Protein AF-A0A0V1AR39-F1 (afdb_monomer_lite)

Radius of gyration: 12.56 Å; chains: 1; bounding box: 30×18×35 Å

Sequence (69 aa):
LQYTISALFFWVNGTGYLIFLESCFEEAAHVLTKRLHRCSESVVLWKTKYVNSTWDHNALYGSKVSEMW

pLDDT: mean 74.54, std 15.24, range [34.81, 90.62]

Foldseek 3Di:
DDWAWFWKWFAAPNDIDIDGQVPPDPVRVVVVQVVRVVHTPFMWTWTWDCDPNDIDIDIDDDDDPPPDD

Organism: Trichinella pseudospiralis (NCBI:txid6337)

Secondary structure (DSSP, 8-state):
-PPEEEEEEEEETTEEEEEE-TT--HHHHHHHHHHHTTT-SEEEEEEEEEETTEEEEEEE--S-TTS--

Structure (mmCIF, N/CA/C/O backbone):
data_AF-A0A0V1AR39-F1
#
_entry.id   AF-A0A0V1AR39-F1
#
loop_
_atom_site.group_PDB
_atom_site.id
_atom_site.type_symbol
_atom_site.label_atom_id
_atom_site.label_alt_id
_atom_site.label_comp_id
_atom_site.label_asym_id
_atom_site.label_entity_id
_atom_site.label_seq_id
_atom_site.pdbx_PDB_ins_code
_atom_site.Cartn_x
_atom_site.Cartn_y
_atom_site.Cartn_z
_atom_site.occupancy
_atom_site.B_iso_or_equiv
_atom_site.auth_seq_id
_atom_site.auth_comp_id
_atom_site.auth_asym_id
_atom_site.auth_atom_id
_atom_site.pdbx_PDB_model_num
ATOM 1 N N . LEU A 1 1 ? 12.450 -7.085 -13.270 1.00 57.16 1 LEU A N 1
ATOM 2 C CA . LEU A 1 1 ? 11.334 -6.139 -13.025 1.00 57.16 1 LEU A CA 1
ATOM 3 C C . LEU A 1 1 ? 10.947 -6.209 -11.555 1.00 57.16 1 LEU A C 1
ATOM 5 O O . LEU A 1 1 ? 10.568 -7.279 -11.082 1.00 57.16 1 LEU A O 1
ATOM 9 N N . GLN A 1 2 ? 11.153 -5.111 -10.836 1.00 66.94 2 GLN A N 1
ATOM 10 C CA . GLN A 1 2 ? 10.872 -4.961 -9.406 1.00 66.94 2 GLN A CA 1
ATOM 11 C C . GLN A 1 2 ? 9.459 -4.392 -9.229 1.00 66.94 2 GLN A C 1
ATOM 13 O O . GLN A 1 2 ? 8.963 -3.704 -10.117 1.00 66.94 2 GLN A O 1
ATOM 18 N N . TYR A 1 3 ? 8.801 -4.722 -8.120 1.00 67.12 3 TYR A N 1
ATOM 19 C CA . TYR A 1 3 ? 7.536 -4.096 -7.743 1.00 67.12 3 TYR A CA 1
ATOM 20 C C . TYR A 1 3 ? 7.775 -2.630 -7.373 1.00 67.12 3 TYR A C 1
ATOM 22 O O . TYR A 1 3 ? 8.648 -2.339 -6.559 1.00 67.12 3 TYR A O 1
ATOM 30 N N . THR A 1 4 ? 6.991 -1.722 -7.943 1.00 71.75 4 THR A N 1
ATOM 31 C CA . THR A 1 4 ? 6.988 -0.299 -7.596 1.00 71.75 4 THR A CA 1
ATOM 32 C C . THR A 1 4 ? 5.789 -0.019 -6.704 1.00 71.75 4 THR A C 1
ATOM 34 O O . THR A 1 4 ? 4.708 -0.564 -6.918 1.00 71.75 4 THR A O 1
ATOM 37 N N . ILE A 1 5 ? 5.968 0.810 -5.682 1.00 72.69 5 ILE A N 1
ATOM 38 C CA . ILE A 1 5 ? 4.849 1.255 -4.854 1.00 72.69 5 ILE A CA 1
ATOM 39 C C . ILE A 1 5 ? 3.930 2.139 -5.689 1.00 72.69 5 ILE A C 1
ATOM 41 O O . ILE A 1 5 ? 4.389 3.043 -6.381 1.00 72.69 5 ILE A O 1
ATOM 45 N N . SER A 1 6 ? 2.637 1.856 -5.620 1.00 75.00 6 SER A N 1
ATOM 46 C CA . SER A 1 6 ? 1.630 2.467 -6.489 1.00 75.00 6 SER A CA 1
ATOM 47 C C . SER A 1 6 ? 0.639 3.285 -5.690 1.00 75.00 6 SER A C 1
ATOM 49 O O . SER A 1 6 ? 0.285 4.393 -6.086 1.00 75.00 6 SER A O 1
ATOM 51 N N . ALA A 1 7 ? 0.175 2.747 -4.564 1.00 84.00 7 ALA A N 1
ATOM 52 C CA . ALA A 1 7 ? -0.881 3.383 -3.799 1.00 84.00 7 ALA A CA 1
ATOM 53 C C . ALA A 1 7 ? -0.890 2.947 -2.336 1.00 84.00 7 ALA A C 1
ATOM 55 O O . ALA A 1 7 ? -0.376 1.887 -1.974 1.00 84.00 7 ALA A O 1
ATOM 56 N N . LEU A 1 8 ? -1.521 3.768 -1.509 1.00 87.94 8 LEU A N 1
ATOM 57 C CA . LEU A 1 8 ? -1.807 3.479 -0.119 1.00 87.94 8 LEU A CA 1
ATOM 58 C C . LEU A 1 8 ? -3.294 3.701 0.122 1.00 87.94 8 LEU A C 1
ATOM 60 O O . LEU A 1 8 ? -3.831 4.769 -0.176 1.00 87.94 8 LEU A O 1
ATOM 64 N N . PHE A 1 9 ? -3.946 2.678 0.654 1.00 88.50 9 PHE A N 1
ATOM 65 C CA . PHE A 1 9 ? -5.352 2.710 1.019 1.00 88.50 9 PHE A CA 1
ATOM 66 C C . PHE A 1 9 ? -5.475 2.646 2.543 1.00 88.50 9 PHE A C 1
ATOM 68 O O . PHE A 1 9 ? -4.804 1.831 3.173 1.00 88.50 9 PHE A O 1
ATOM 75 N N . PHE A 1 10 ? -6.301 3.488 3.160 1.00 88.88 10 PHE A N 1
ATOM 76 C CA . PHE A 1 10 ? -6.497 3.474 4.612 1.00 88.88 10 PHE A CA 1
ATOM 77 C C . PHE A 1 10 ? -7.896 3.927 5.033 1.00 88.88 10 PHE A C 1
ATOM 79 O O . PHE A 1 10 ? -8.583 4.610 4.278 1.00 88.88 10 PHE A O 1
ATOM 86 N N . TRP A 1 11 ? -8.310 3.551 6.245 1.00 89.75 11 TRP A N 1
ATOM 87 C CA . TRP A 1 11 ? -9.617 3.900 6.816 1.00 89.75 11 TRP A CA 1
ATOM 88 C C . TRP A 1 11 ? -9.493 4.751 8.075 1.00 89.75 11 TRP A C 1
ATOM 90 O O . TRP A 1 11 ? -8.710 4.428 8.968 1.00 89.75 11 TRP A O 1
ATOM 100 N N . VAL A 1 12 ? -10.320 5.790 8.180 1.00 85.94 12 VAL A N 1
ATOM 101 C CA . VAL A 1 12 ? -10.466 6.613 9.388 1.00 85.94 12 VAL A CA 1
ATOM 102 C C . VAL A 1 12 ? -11.950 6.848 9.648 1.00 85.94 12 VAL A C 1
ATOM 104 O O . VAL A 1 12 ? -12.633 7.432 8.806 1.00 85.94 12 VAL A O 1
ATOM 107 N N . ASN A 1 13 ? -12.447 6.419 10.811 1.00 88.25 13 ASN A N 1
ATOM 108 C CA . ASN A 1 13 ? -13.837 6.598 11.247 1.00 88.25 13 ASN A CA 1
ATOM 109 C C . ASN A 1 13 ? -14.854 6.145 10.181 1.00 88.25 13 ASN A C 1
ATOM 111 O O . ASN A 1 13 ? -15.776 6.884 9.832 1.00 88.25 13 ASN A O 1
ATOM 115 N N . GLY A 1 14 ? -14.642 4.964 9.597 1.00 85.69 14 GLY A N 1
ATOM 116 C CA . GLY A 1 14 ? -15.496 4.420 8.532 1.00 85.69 14 GLY A CA 1
ATOM 117 C C . GLY A 1 14 ? -15.367 5.083 7.150 1.00 85.69 14 GLY A C 1
ATOM 118 O O . GLY A 1 14 ? -16.030 4.645 6.212 1.00 85.69 14 GLY A O 1
ATOM 119 N N . THR A 1 15 ? -14.505 6.092 6.981 1.00 90.00 15 THR A N 1
ATOM 120 C CA . THR A 1 15 ? -14.212 6.706 5.673 1.00 90.00 15 THR A CA 1
ATOM 121 C C . THR A 1 15 ? -12.935 6.114 5.079 1.00 90.00 15 THR A C 1
ATOM 123 O O . THR A 1 15 ? -11.894 6.104 5.735 1.00 90.00 15 THR A O 1
ATOM 126 N N . GLY A 1 16 ? -13.013 5.619 3.840 1.00 90.62 16 GLY A N 1
ATOM 127 C CA . GLY A 1 16 ? -11.870 5.090 3.093 1.00 90.62 16 GLY A CA 1
ATOM 128 C C . GLY A 1 16 ? -11.148 6.173 2.288 1.00 90.62 16 GLY A C 1
ATOM 129 O O . GLY A 1 16 ? -11.784 6.999 1.635 1.00 90.62 16 GLY A O 1
ATOM 130 N N . TYR A 1 17 ? -9.819 6.140 2.308 1.00 88.31 17 TYR A N 1
ATOM 131 C CA . TYR A 1 17 ? -8.936 7.078 1.625 1.00 88.31 17 TYR A CA 1
ATOM 132 C C . TYR A 1 17 ? -7.951 6.326 0.732 1.00 88.31 17 TYR A C 1
ATOM 134 O O . TYR A 1 17 ? -7.410 5.292 1.121 1.00 88.31 17 TYR A O 1
ATOM 142 N N . LEU A 1 18 ? -7.686 6.888 -0.447 1.00 88.56 18 LEU A N 1
ATOM 143 C CA . LEU A 1 18 ? -6.718 6.382 -1.415 1.00 88.56 18 LEU A CA 1
ATOM 144 C C . LEU A 1 18 ? -5.712 7.485 -1.748 1.00 88.56 18 LEU A C 1
ATOM 146 O O . LEU A 1 18 ? -6.098 8.582 -2.150 1.00 88.56 18 LEU A O 1
ATOM 150 N N . ILE A 1 19 ? -4.426 7.178 -1.605 1.00 87.25 19 ILE A N 1
ATOM 151 C CA . ILE A 1 19 ? -3.318 8.046 -2.009 1.00 87.25 19 ILE A CA 1
ATOM 152 C C . ILE A 1 19 ? -2.503 7.310 -3.065 1.00 87.25 19 ILE A C 1
ATOM 154 O O . ILE A 1 19 ? -1.983 6.227 -2.801 1.00 87.25 19 ILE A O 1
ATOM 158 N N . PHE A 1 20 ? -2.357 7.911 -4.243 1.00 85.00 20 PHE A N 1
ATOM 159 C CA . PHE A 1 20 ? -1.409 7.440 -5.247 1.00 85.00 20 PHE A CA 1
ATOM 160 C C . PHE A 1 20 ? 0.006 7.867 -4.854 1.00 85.00 20 PHE A C 1
ATOM 162 O O . PHE A 1 20 ? 0.247 9.020 -4.499 1.00 85.00 20 PHE A O 1
ATOM 169 N N . LEU A 1 21 ? 0.935 6.917 -4.893 1.00 84.31 21 LEU A N 1
ATOM 170 C CA . LEU A 1 21 ? 2.330 7.083 -4.486 1.00 84.31 21 LEU A CA 1
ATOM 171 C C . LEU A 1 21 ? 3.272 6.979 -5.692 1.00 84.31 21 LEU A C 1
ATOM 173 O O . LEU A 1 21 ? 4.397 6.497 -5.567 1.00 84.31 21 LEU A O 1
ATOM 177 N N . GLU A 1 22 ? 2.813 7.414 -6.866 1.00 72.62 22 GLU A N 1
ATOM 178 C CA . GLU A 1 22 ? 3.613 7.403 -8.090 1.00 72.62 22 GLU A CA 1
ATOM 179 C C . GLU A 1 22 ? 4.960 8.101 -7.861 1.00 72.62 22 GLU A C 1
ATOM 181 O O . GLU A 1 22 ? 5.027 9.223 -7.363 1.00 72.62 22 GLU A O 1
ATOM 186 N N . SER A 1 23 ? 6.053 7.422 -8.213 1.00 68.81 23 SER A N 1
ATOM 187 C CA . SER A 1 23 ? 7.433 7.901 -8.013 1.00 68.81 23 SER A CA 1
ATOM 188 C C . SER A 1 23 ? 7.854 8.139 -6.551 1.00 68.81 23 SER A C 1
ATOM 190 O O . SER A 1 23 ? 8.902 8.734 -6.301 1.00 68.81 23 SER A O 1
ATOM 192 N N . CYS A 1 24 ? 7.087 7.661 -5.568 1.00 73.50 24 CYS A N 1
ATOM 193 C CA . CYS A 1 24 ? 7.488 7.691 -4.165 1.00 73.50 24 CYS A CA 1
ATOM 194 C C . CYS A 1 24 ? 8.600 6.661 -3.912 1.00 73.50 24 CYS A C 1
ATOM 196 O O . CYS A 1 24 ? 8.459 5.481 -4.245 1.00 73.50 24 CYS A O 1
ATOM 198 N N . PHE A 1 25 ? 9.704 7.092 -3.296 1.00 77.44 25 PHE A N 1
ATOM 199 C CA . PHE A 1 25 ? 10.746 6.173 -2.839 1.00 77.44 25 PHE A CA 1
ATOM 200 C C . PHE A 1 25 ? 10.178 5.181 -1.818 1.00 77.44 25 PHE A C 1
ATOM 202 O O . PHE A 1 25 ? 9.347 5.540 -0.981 1.00 77.44 25 PHE A O 1
ATOM 209 N N . GLU A 1 26 ? 10.666 3.939 -1.850 1.00 78.19 26 GLU A N 1
ATOM 210 C CA . GLU A 1 26 ? 10.153 2.863 -0.996 1.00 78.19 26 GLU A CA 1
ATOM 211 C C . GLU A 1 26 ? 10.224 3.196 0.497 1.00 78.19 26 GLU A C 1
ATOM 213 O O . GLU A 1 26 ? 9.282 2.939 1.247 1.00 78.19 26 GLU A O 1
ATOM 218 N N . GLU A 1 27 ? 11.285 3.884 0.906 1.00 81.12 27 GLU A N 1
ATOM 219 C CA . GLU A 1 27 ? 11.459 4.363 2.273 1.00 81.12 27 GLU A CA 1
ATOM 220 C C . GLU A 1 27 ? 10.405 5.408 2.678 1.00 81.12 27 GLU A C 1
ATOM 222 O O . GLU A 1 27 ? 9.837 5.330 3.770 1.00 81.12 27 GLU A O 1
ATOM 227 N N . ALA A 1 28 ? 10.072 6.350 1.790 1.00 82.81 28 ALA A N 1
ATOM 228 C CA . ALA A 1 28 ? 9.076 7.384 2.063 1.00 82.81 28 ALA A CA 1
ATOM 229 C C . ALA A 1 28 ? 7.665 6.787 2.195 1.00 82.81 28 ALA A C 1
ATOM 231 O O . ALA A 1 28 ? 6.934 7.117 3.135 1.00 82.81 28 ALA A O 1
ATOM 232 N N . ALA A 1 29 ? 7.310 5.848 1.316 1.00 82.62 29 ALA A N 1
ATOM 233 C CA . ALA A 1 29 ? 6.057 5.106 1.413 1.00 82.62 29 ALA A CA 1
ATOM 234 C C . ALA A 1 29 ? 5.968 4.295 2.714 1.00 82.62 29 ALA A C 1
ATOM 236 O O . ALA A 1 29 ? 4.911 4.243 3.348 1.00 82.62 29 ALA A O 1
ATOM 237 N N . HIS A 1 30 ? 7.081 3.702 3.154 1.00 82.44 30 HIS A N 1
ATOM 238 C CA . HIS A 1 30 ? 7.142 2.952 4.409 1.00 82.44 30 HIS A CA 1
ATOM 239 C C . HIS A 1 30 ? 6.936 3.849 5.631 1.00 82.44 30 HIS A C 1
ATOM 241 O O . HIS A 1 30 ? 6.153 3.518 6.526 1.00 82.44 30 HIS A O 1
ATOM 247 N N . VAL A 1 31 ? 7.589 5.016 5.666 1.00 85.69 31 VAL A N 1
ATOM 248 C CA . VAL A 1 31 ? 7.402 6.013 6.733 1.00 85.69 31 VAL A CA 1
ATOM 249 C C . VAL A 1 31 ? 5.949 6.485 6.782 1.00 85.69 31 VAL A C 1
ATOM 251 O O . VAL A 1 31 ? 5.367 6.549 7.869 1.00 85.69 31 VAL A O 1
ATOM 254 N N . LEU A 1 32 ? 5.345 6.774 5.627 1.00 85.31 32 LEU A N 1
ATOM 255 C CA . LEU A 1 32 ? 3.946 7.188 5.536 1.00 85.31 32 LEU A CA 1
ATOM 256 C C . LEU A 1 32 ? 3.000 6.089 6.042 1.00 85.31 32 LEU A C 1
ATOM 258 O O . LEU A 1 32 ? 2.144 6.359 6.884 1.00 85.31 32 LEU A O 1
ATOM 262 N N . THR A 1 33 ? 3.215 4.845 5.611 1.00 85.44 33 THR A N 1
ATOM 263 C CA . THR A 1 33 ? 2.441 3.670 6.048 1.00 85.44 33 THR A CA 1
ATOM 264 C C . THR A 1 33 ? 2.491 3.506 7.566 1.00 85.44 33 THR A C 1
ATOM 266 O O . THR A 1 33 ? 1.452 3.379 8.217 1.00 85.44 33 THR A O 1
ATOM 269 N N . LYS A 1 34 ? 3.687 3.593 8.165 1.00 85.56 34 LYS A N 1
ATOM 270 C CA . LYS A 1 34 ? 3.864 3.510 9.625 1.00 85.56 34 LYS A CA 1
ATOM 271 C C . LYS A 1 34 ? 3.155 4.635 10.375 1.00 85.56 34 LYS A C 1
ATOM 273 O O . LYS A 1 34 ? 2.639 4.398 11.466 1.00 85.56 34 LYS A O 1
ATOM 278 N N . ARG A 1 35 ? 3.152 5.856 9.832 1.00 87.19 35 ARG A N 1
ATOM 279 C CA . ARG A 1 35 ? 2.448 6.993 10.445 1.00 87.19 35 ARG A CA 1
ATOM 280 C C . ARG A 1 35 ? 0.938 6.799 10.390 1.00 87.19 35 ARG A C 1
ATOM 282 O O . ARG A 1 35 ? 0.291 6.946 11.421 1.00 87.19 35 ARG A O 1
ATOM 289 N N . LEU A 1 36 ? 0.406 6.413 9.232 1.00 86.56 36 LEU A N 1
ATOM 290 C CA . LEU A 1 36 ? -1.029 6.207 9.042 1.00 86.56 36 LEU A CA 1
ATOM 291 C C . LEU A 1 36 ? -1.568 5.073 9.912 1.00 86.56 36 LEU A C 1
ATOM 293 O O . LEU A 1 36 ? -2.644 5.209 10.481 1.00 86.56 36 LEU A O 1
ATOM 297 N N . HIS A 1 37 ? -0.790 4.011 10.135 1.00 83.69 37 HIS A N 1
ATOM 298 C CA . HIS A 1 37 ? -1.199 2.913 11.016 1.00 83.69 37 HIS A CA 1
ATOM 299 C C . HIS A 1 37 ? -1.459 3.367 12.468 1.00 83.69 37 HIS A C 1
ATOM 301 O O . HIS A 1 37 ? -2.163 2.694 13.215 1.00 83.69 37 HIS A O 1
ATOM 307 N N . ARG A 1 38 ? -0.904 4.502 12.911 1.00 84.25 38 ARG A N 1
ATOM 308 C CA . ARG A 1 38 ? -1.149 5.019 14.270 1.00 84.25 38 ARG A CA 1
ATOM 309 C C . ARG A 1 38 ? -2.491 5.733 14.414 1.00 84.25 38 ARG A C 1
ATOM 311 O O . ARG A 1 38 ? -2.933 5.930 15.539 1.00 84.25 38 ARG A O 1
ATOM 318 N N . CYS A 1 39 ? -3.098 6.155 13.309 1.00 84.00 39 CYS A N 1
ATOM 319 C CA . CYS A 1 39 ? -4.316 6.966 13.298 1.00 84.00 39 CYS A CA 1
ATOM 320 C C . CYS A 1 39 ? -5.431 6.399 12.408 1.00 84.00 39 CYS A C 1
ATOM 322 O O . CYS A 1 39 ? -6.470 7.039 12.275 1.00 84.00 39 CYS A O 1
ATOM 324 N N . SER A 1 40 ? -5.220 5.227 11.807 1.00 83.81 40 SER A N 1
ATOM 325 C CA . SER A 1 40 ? -6.148 4.586 10.873 1.00 83.81 40 SER A CA 1
ATOM 326 C C . SER A 1 40 ? -6.543 3.204 11.383 1.00 83.81 40 SER A C 1
ATOM 328 O O . SER A 1 40 ? -5.730 2.502 11.981 1.00 83.81 40 SER A O 1
ATOM 330 N N . GLU A 1 41 ? -7.780 2.803 11.107 1.00 83.38 41 GLU A N 1
ATOM 331 C CA . GLU A 1 41 ? -8.333 1.488 11.458 1.00 83.38 41 GLU A CA 1
ATOM 332 C C . GLU A 1 41 ? -7.626 0.364 10.693 1.00 83.38 41 GLU A C 1
ATOM 334 O O . GLU A 1 41 ? -7.382 -0.721 11.217 1.00 83.38 41 GLU A O 1
ATOM 339 N N . SER A 1 42 ? -7.273 0.640 9.440 1.00 82.75 42 SER A N 1
ATOM 340 C CA . SER A 1 42 ? -6.467 -0.239 8.60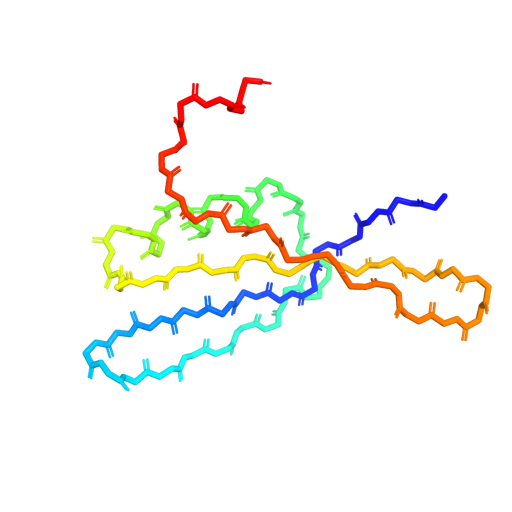5 1.00 82.75 42 SER A CA 1
ATOM 341 C C . SER A 1 42 ? -5.688 0.575 7.581 1.00 82.75 42 SER A C 1
ATOM 343 O O . SER A 1 42 ? -6.105 1.667 7.186 1.00 82.75 42 SER A O 1
ATOM 345 N N . VAL A 1 43 ? -4.534 0.046 7.181 1.00 85.38 43 VAL A N 1
ATOM 346 C CA . VAL A 1 43 ? -3.674 0.615 6.144 1.00 85.38 43 VAL A CA 1
ATOM 347 C C . VAL A 1 43 ? -3.174 -0.521 5.264 1.00 85.38 43 VAL A C 1
ATOM 349 O O . VAL A 1 43 ? -2.666 -1.519 5.773 1.00 85.38 43 VAL A O 1
ATOM 352 N N . VAL A 1 44 ? -3.297 -0.357 3.951 1.00 84.56 44 VAL A N 1
ATOM 353 C CA . VAL A 1 44 ? -2.862 -1.314 2.936 1.00 84.56 44 VAL A CA 1
ATOM 354 C C . VAL A 1 44 ? -1.942 -0.595 1.960 1.00 84.56 44 VAL A C 1
ATOM 356 O O . VAL A 1 44 ? -2.324 0.407 1.354 1.00 84.56 44 VAL A O 1
ATOM 359 N N . LEU A 1 45 ? -0.726 -1.115 1.799 1.00 85.00 45 LEU A N 1
ATOM 360 C CA . LEU A 1 45 ? 0.223 -0.631 0.802 1.00 85.00 45 LEU A CA 1
ATOM 361 C C . LEU A 1 45 ? 0.123 -1.508 -0.448 1.00 85.00 45 LEU A C 1
ATOM 363 O O . LEU A 1 45 ? 0.343 -2.722 -0.389 1.00 85.00 45 LEU A O 1
ATOM 367 N N . TRP A 1 46 ? -0.195 -0.894 -1.581 1.00 81.75 46 TRP A N 1
ATOM 368 C CA . TRP A 1 46 ? -0.239 -1.555 -2.878 1.00 81.75 46 TRP A CA 1
ATOM 369 C C . TRP A 1 46 ? 1.059 -1.335 -3.636 1.00 81.75 46 TRP A C 1
ATOM 371 O O . TRP A 1 46 ? 1.537 -0.206 -3.797 1.00 81.75 46 TRP A O 1
ATOM 381 N N . LYS A 1 47 ? 1.610 -2.446 -4.120 1.00 81.75 47 LYS A N 1
ATOM 382 C CA . LYS A 1 47 ? 2.743 -2.464 -5.032 1.00 81.75 47 LYS A CA 1
ATOM 383 C C . LYS A 1 47 ? 2.310 -3.077 -6.359 1.00 81.75 47 LYS A C 1
ATOM 385 O O . LYS A 1 47 ? 1.641 -4.107 -6.389 1.00 81.75 47 LYS A O 1
ATOM 390 N N . THR A 1 48 ? 2.737 -2.474 -7.456 1.00 76.25 48 THR A N 1
ATOM 391 C CA . THR A 1 48 ? 2.450 -2.912 -8.822 1.00 76.25 48 THR A CA 1
ATOM 392 C C . THR A 1 48 ? 3.730 -3.255 -9.540 1.00 76.25 48 THR A C 1
ATOM 394 O O . THR A 1 48 ? 4.737 -2.559 -9.413 1.00 76.25 48 THR A O 1
ATOM 397 N N . LYS A 1 49 ? 3.688 -4.299 -10.352 1.00 78.62 49 LYS A N 1
ATOM 398 C CA . LYS A 1 49 ? 4.771 -4.652 -11.260 1.00 78.62 49 LYS A CA 1
ATOM 399 C C . LYS A 1 49 ? 4.195 -4.825 -12.652 1.00 78.62 49 LYS A C 1
ATOM 401 O O . LYS A 1 49 ? 3.182 -5.488 -12.827 1.00 78.62 49 LYS A O 1
ATOM 406 N N . TYR A 1 50 ? 4.861 -4.255 -13.647 1.00 68.25 50 TYR A N 1
ATOM 407 C CA . TYR A 1 50 ? 4.512 -4.507 -15.038 1.00 68.25 50 TYR A CA 1
ATOM 408 C C . TYR A 1 50 ? 5.185 -5.804 -15.505 1.00 68.25 50 TYR A C 1
ATOM 410 O O . TYR A 1 50 ? 6.415 -5.910 -15.465 1.00 6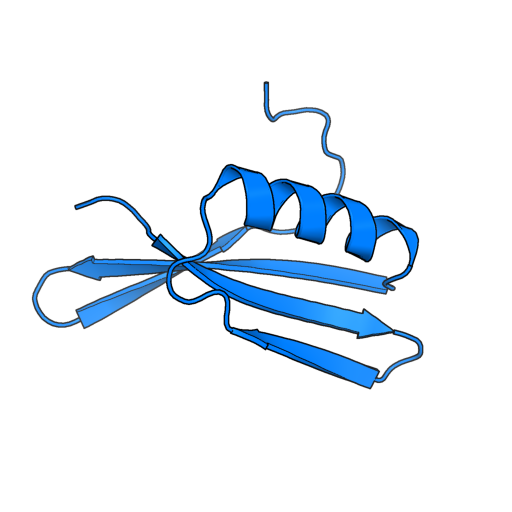8.25 50 TYR A O 1
ATOM 418 N N . VAL A 1 51 ? 4.398 -6.809 -15.897 1.00 73.81 51 VAL A N 1
ATOM 419 C CA . VAL A 1 51 ? 4.874 -8.130 -16.348 1.00 73.81 51 VAL A CA 1
ATOM 420 C C . VAL A 1 51 ? 4.049 -8.588 -17.541 1.00 73.81 51 VAL A C 1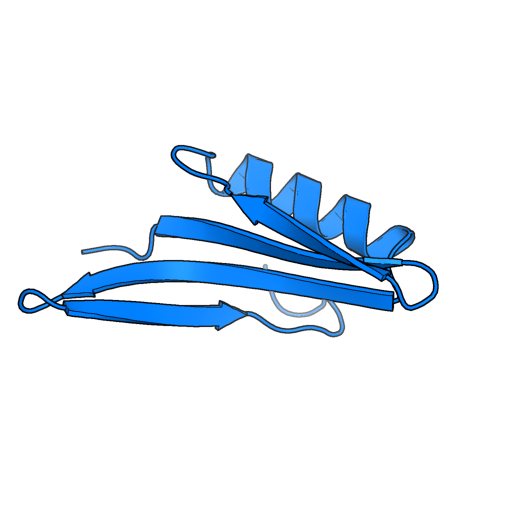
ATOM 422 O O . VAL A 1 51 ? 2.826 -8.553 -17.484 1.00 73.81 51 VAL A O 1
ATOM 425 N N . ASN A 1 52 ? 4.700 -9.048 -18.613 1.00 75.56 52 ASN A N 1
ATOM 426 C CA . ASN A 1 52 ? 4.030 -9.637 -19.782 1.00 75.56 52 ASN A CA 1
ATOM 427 C C . ASN A 1 52 ? 2.856 -8.790 -20.314 1.00 75.56 52 ASN A C 1
ATOM 429 O O . ASN A 1 52 ? 1.771 -9.306 -20.556 1.00 75.56 52 ASN A O 1
ATOM 433 N N . SER A 1 53 ? 3.064 -7.476 -20.446 1.00 70.62 53 SER A N 1
ATOM 434 C CA . SER A 1 53 ? 2.041 -6.5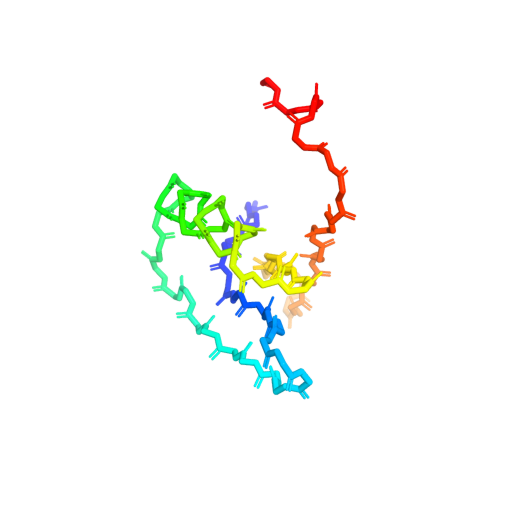16 -20.891 1.00 70.62 53 SER A CA 1
ATOM 435 C C . SER A 1 53 ? 0.810 -6.388 -19.980 1.00 70.62 53 SER A C 1
ATOM 437 O O . SER A 1 53 ? -0.206 -5.828 -20.385 1.00 70.62 53 SER A O 1
ATOM 439 N N . THR A 1 54 ? 0.909 -6.858 -18.736 1.00 68.31 54 THR A N 1
ATOM 440 C CA . THR A 1 54 ? -0.145 -6.802 -17.715 1.00 68.31 54 THR A CA 1
ATOM 441 C C . THR A 1 54 ? 0.382 -6.192 -16.414 1.00 68.31 54 THR A C 1
ATOM 443 O O . THR A 1 54 ? 1.581 -6.248 -16.125 1.00 68.31 54 THR A O 1
ATOM 446 N N . TRP A 1 55 ? -0.506 -5.569 -15.637 1.00 66.75 55 TRP A N 1
ATOM 447 C CA . TRP A 1 55 ? -0.188 -5.069 -14.300 1.00 66.75 55 TRP A CA 1
ATOM 448 C C . TRP A 1 55 ? -0.476 -6.155 -13.270 1.00 66.75 55 TRP A C 1
ATOM 450 O O . TRP A 1 55 ? -1.618 -6.577 -13.108 1.00 66.75 55 TRP A O 1
ATOM 460 N N . ASP A 1 56 ? 0.571 -6.602 -12.589 1.00 73.94 56 ASP A N 1
ATOM 461 C CA . ASP A 1 56 ? 0.475 -7.502 -11.447 1.00 73.94 56 ASP A CA 1
ATOM 462 C C . ASP A 1 56 ? 0.425 -6.670 -10.158 1.00 73.94 56 ASP A C 1
ATOM 464 O O . ASP A 1 56 ? 1.234 -5.750 -9.974 1.00 73.94 56 ASP A O 1
ATOM 468 N N . HIS A 1 57 ? -0.536 -6.962 -9.283 1.00 67.94 57 HIS A N 1
ATOM 469 C CA . HIS A 1 57 ? -0.812 -6.198 -8.068 1.00 67.94 57 HIS A CA 1
ATOM 470 C C . HIS A 1 57 ? -0.556 -7.068 -6.839 1.00 67.94 57 HIS A C 1
ATOM 472 O O . HIS A 1 57 ? -1.229 -8.073 -6.636 1.00 67.94 57 HIS A O 1
ATOM 478 N N . ASN A 1 58 ? 0.353 -6.629 -5.968 1.00 67.69 58 ASN A N 1
ATOM 479 C CA . ASN A 1 58 ? 0.553 -7.225 -4.652 1.00 67.69 58 ASN A CA 1
ATOM 480 C C . ASN A 1 58 ? 0.128 -6.244 -3.559 1.00 67.69 58 ASN A C 1
ATOM 482 O O . ASN A 1 58 ? 0.686 -5.151 -3.424 1.00 67.69 58 ASN A O 1
ATOM 486 N N . ALA A 1 59 ? -0.853 -6.658 -2.758 1.00 59.62 59 ALA A N 1
ATOM 487 C CA . ALA A 1 59 ? -1.253 -5.959 -1.547 1.00 59.62 59 ALA A CA 1
ATOM 488 C C . ALA A 1 59 ? -0.468 -6.515 -0.352 1.00 59.62 59 ALA A C 1
ATOM 490 O O . ALA A 1 59 ? -0.555 -7.703 -0.047 1.00 59.62 59 ALA A O 1
ATOM 491 N N . LEU A 1 60 ? 0.282 -5.661 0.341 1.00 64.50 60 LEU A N 1
ATOM 492 C CA . LEU A 1 60 ? 0.909 -6.011 1.616 1.00 64.50 60 LEU A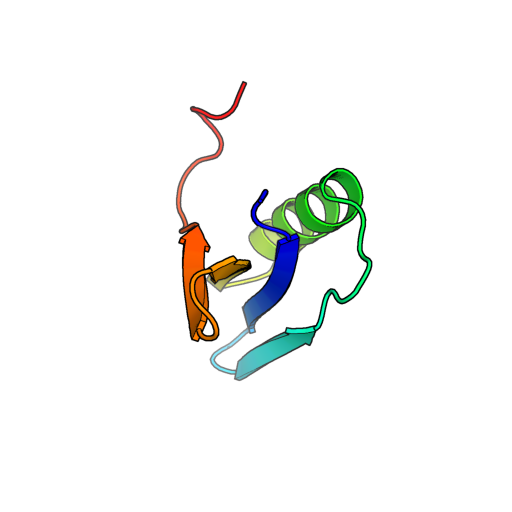 CA 1
ATOM 493 C C . LEU A 1 60 ? -0.029 -5.559 2.757 1.00 64.50 60 LEU A C 1
ATOM 495 O O . LEU A 1 60 ? -0.194 -4.359 2.982 1.00 64.50 60 LEU A O 1
ATOM 499 N N . TYR A 1 61 ? -0.676 -6.516 3.440 1.00 58.19 61 TYR A N 1
ATOM 500 C CA . TYR A 1 61 ? -1.398 -6.337 4.724 1.00 58.19 61 TYR A CA 1
ATOM 501 C C . TYR A 1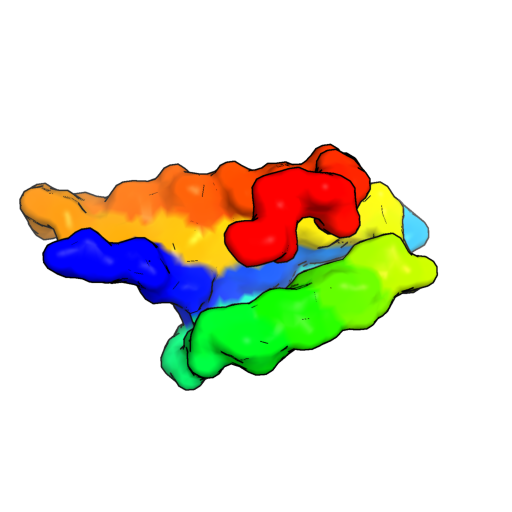 61 ? -0.374 -6.345 5.888 1.00 58.19 61 TYR A C 1
ATOM 503 O O . TYR A 1 61 ? 0.707 -6.902 5.737 1.00 58.19 61 TYR A O 1
ATOM 511 N N . GLY A 1 62 ? -0.562 -5.761 7.078 1.00 47.53 62 GLY A N 1
ATOM 512 C CA . GLY A 1 62 ? -1.782 -5.488 7.837 1.00 47.53 62 GLY A CA 1
ATOM 513 C C . GLY A 1 62 ? -1.858 -6.353 9.112 1.00 47.53 62 GLY A C 1
ATOM 514 O O . GLY A 1 62 ? -2.823 -7.083 9.274 1.00 47.53 62 GLY A O 1
ATOM 515 N N . SER A 1 63 ? -0.816 -6.336 9.961 1.00 41.09 63 SER A N 1
ATOM 516 C CA . SER A 1 63 ? -0.815 -6.510 11.436 1.00 41.09 63 SER A CA 1
ATOM 517 C C . SER A 1 63 ? 0.583 -6.938 11.917 1.00 41.09 63 SER A C 1
ATOM 519 O O . SER A 1 63 ? 1.121 -7.939 11.463 1.00 41.09 63 SER A O 1
ATOM 521 N N . LYS A 1 64 ? 1.149 -6.148 12.842 1.00 38.81 64 LYS A N 1
ATOM 522 C CA . LYS A 1 64 ? 2.485 -6.244 13.471 1.00 38.81 64 LYS A CA 1
ATOM 523 C C . LYS A 1 64 ? 3.695 -6.213 12.525 1.00 38.81 64 LYS A C 1
ATOM 525 O O . LYS A 1 64 ? 4.163 -7.214 12.004 1.00 38.81 64 LYS A O 1
ATOM 530 N N . VAL A 1 65 ? 4.314 -5.032 12.475 1.00 44.78 65 VAL A N 1
ATOM 531 C CA . VAL A 1 65 ? 5.722 -4.806 12.099 1.00 44.78 65 VAL A CA 1
ATOM 532 C C . VAL A 1 65 ? 6.655 -5.491 13.121 1.00 44.78 65 VAL A C 1
ATOM 534 O O . VAL A 1 65 ? 7.403 -4.818 13.822 1.00 44.78 65 VAL A O 1
ATOM 537 N N . SER A 1 66 ? 6.572 -6.811 13.300 1.00 34.81 66 SER A N 1
ATOM 538 C CA . SER A 1 66 ? 7.585 -7.575 14.046 1.00 34.81 66 SER A CA 1
ATOM 539 C C . SER A 1 66 ? 8.491 -8.404 13.140 1.00 34.81 66 SER A C 1
ATOM 541 O O . SER A 1 66 ? 9.492 -8.913 13.625 1.00 34.81 66 SER A O 1
ATOM 543 N N . GLU A 1 67 ? 8.200 -8.505 11.840 1.00 35.12 67 GLU A N 1
ATOM 544 C CA . GLU A 1 67 ? 8.899 -9.443 10.943 1.00 35.12 67 GLU A CA 1
ATOM 545 C C . GLU A 1 67 ? 9.356 -8.825 9.616 1.00 35.12 67 GLU A C 1
ATOM 547 O O . GLU A 1 67 ? 9.404 -9.492 8.590 1.00 35.12 67 GLU A O 1
ATOM 552 N N . MET A 1 68 ? 9.706 -7.540 9.606 1.00 35.62 68 MET A N 1
ATOM 553 C CA . MET A 1 68 ? 10.422 -6.959 8.464 1.00 35.62 68 MET A CA 1
ATOM 554 C C . MET A 1 68 ? 11.632 -6.194 8.988 1.00 35.62 68 MET A C 1
ATOM 556 O O . MET A 1 68 ? 11.566 -4.983 9.217 1.00 35.62 68 MET A O 1
ATOM 560 N N . TRP A 1 69 ? 12.676 -6.975 9.268 1.00 36.12 69 TRP A N 1
ATOM 561 C CA . TRP A 1 69 ? 14.064 -6.535 9.384 1.00 36.12 69 TRP A CA 1
ATOM 562 C C . TRP A 1 69 ? 14.696 -6.549 7.996 1.00 36.12 69 TRP A C 1
ATOM 564 O O . TRP A 1 69 ? 14.379 -7.492 7.233 1.00 36.12 69 TRP A O 1
#